Protein AF-A0A2V6T7E0-F1 (afdb_monomer_lite)

Sequence (128 aa):
ETTQMRRYHERWLETSGGRTLLGLSGIPATRFRGVVRFLEEFADGRDADMTERPAELPLPNFIRYCADDLKTLYFEGHLAMKPAAGGEEIARWFWGETGAGRLLRRVRDRLDASEDPRWKAAAFGIAR

pLDDT: mean 96.18, std 3.06, range [72.25, 98.69]

Structure (mmCIF, N/CA/C/O backbone):
data_AF-A0A2V6T7E0-F1
#
_entry.id   AF-A0A2V6T7E0-F1
#
loop_
_atom_site.group_PDB
_atom_site.id
_atom_site.type_symbol
_atom_site.label_atom_id
_atom_site.label_alt_id
_atom_site.label_comp_id
_atom_site.label_asym_id
_atom_site.label_entity_id
_atom_site.label_seq_id
_atom_site.pdbx_PDB_ins_code
_atom_site.Cartn_x
_atom_site.Cartn_y
_atom_site.Cartn_z
_atom_site.occupancy
_atom_site.B_iso_or_equiv
_atom_site.auth_seq_id
_atom_site.auth_comp_id
_atom_site.auth_asym_id
_atom_site.auth_atom_id
_atom_site.pdbx_PDB_model_num
ATOM 1 N N . GLU A 1 1 ? -14.836 -1.938 -2.356 1.00 91.38 1 GLU A N 1
ATOM 2 C CA . GLU A 1 1 ? -13.896 -2.061 -1.224 1.00 91.38 1 GLU A CA 1
ATOM 3 C C . GLU A 1 1 ? -13.152 -0.747 -0.937 1.00 91.38 1 GLU A C 1
ATOM 5 O O . GLU A 1 1 ? -13.549 -0.053 -0.012 1.00 91.38 1 GLU A O 1
ATOM 10 N N . THR A 1 2 ? -12.196 -0.299 -1.763 1.00 95.25 2 THR A N 1
ATOM 11 C CA . THR A 1 2 ? -11.346 0.889 -1.481 1.00 95.25 2 THR A CA 1
ATOM 12 C C . THR A 1 2 ? -12.104 2.182 -1.142 1.00 95.25 2 THR A C 1
ATOM 14 O O . THR A 1 2 ? -11.723 2.898 -0.222 1.00 95.25 2 THR A O 1
ATOM 17 N N . THR A 1 3 ? -13.217 2.487 -1.822 1.00 96.19 3 THR A N 1
ATOM 18 C CA . THR A 1 3 ? -14.045 3.669 -1.495 1.00 96.19 3 THR A CA 1
ATOM 19 C C . THR A 1 3 ? -14.638 3.613 -0.085 1.00 96.19 3 THR A C 1
ATOM 21 O O . THR A 1 3 ? -14.799 4.655 0.546 1.00 96.19 3 THR A O 1
ATOM 24 N N . GLN A 1 4 ? -14.962 2.417 0.409 1.00 96.38 4 GLN A N 1
ATOM 25 C CA . GLN A 1 4 ? -15.443 2.220 1.772 1.00 96.38 4 GLN A CA 1
ATOM 26 C C . GLN A 1 4 ? -14.292 2.384 2.769 1.00 96.38 4 GLN A C 1
ATOM 28 O O . GLN A 1 4 ? -14.443 3.143 3.722 1.00 96.38 4 GLN A O 1
ATOM 33 N N . MET A 1 5 ? -13.129 1.777 2.504 1.00 97.62 5 MET A N 1
ATOM 34 C CA . MET A 1 5 ? -11.950 1.939 3.366 1.00 97.62 5 MET A CA 1
ATOM 35 C C . MET A 1 5 ? -11.509 3.396 3.488 1.00 97.62 5 MET A C 1
ATOM 37 O O . MET A 1 5 ? -11.175 3.828 4.582 1.00 97.62 5 MET A O 1
ATOM 41 N N . ARG A 1 6 ? -11.629 4.195 2.420 1.00 96.94 6 ARG A N 1
ATOM 42 C CA . ARG A 1 6 ? -11.420 5.650 2.489 1.00 96.94 6 ARG A CA 1
ATOM 43 C C . ARG A 1 6 ? -12.314 6.332 3.528 1.00 96.94 6 ARG A C 1
ATOM 45 O O . ARG A 1 6 ? -11.838 7.176 4.269 1.00 96.94 6 ARG A O 1
ATOM 52 N N . ARG A 1 7 ? -13.597 5.964 3.613 1.00 97.19 7 ARG A N 1
ATOM 53 C CA . ARG A 1 7 ? -14.512 6.552 4.611 1.00 97.19 7 ARG A CA 1
ATOM 54 C C . ARG A 1 7 ? -14.126 6.167 6.036 1.00 97.19 7 ARG A C 1
ATOM 56 O O . ARG A 1 7 ? -14.314 6.953 6.954 1.00 97.19 7 ARG A O 1
ATOM 63 N N . TYR A 1 8 ? -13.615 4.955 6.234 1.00 97.81 8 TYR A N 1
ATOM 64 C CA . TYR A 1 8 ? -13.113 4.547 7.542 1.00 97.81 8 TYR A CA 1
ATOM 65 C C . TYR A 1 8 ? -11.777 5.208 7.880 1.00 97.81 8 TYR A C 1
ATOM 67 O O . TYR A 1 8 ? -11.577 5.591 9.023 1.00 97.81 8 TYR A O 1
ATOM 75 N N . HIS A 1 9 ? -10.907 5.424 6.894 1.00 97.50 9 HIS A N 1
ATOM 76 C CA . HIS A 1 9 ? -9.689 6.220 7.056 1.00 97.50 9 HIS A CA 1
ATOM 77 C C . HIS A 1 9 ? -9.998 7.671 7.454 1.00 97.50 9 HIS A C 1
ATOM 79 O O . HIS A 1 9 ? -9.373 8.209 8.358 1.00 97.50 9 HIS A O 1
ATOM 85 N N . GLU A 1 10 ? -11.032 8.281 6.875 1.00 97.06 10 GLU A N 1
ATOM 86 C CA . GLU A 1 10 ? -11.498 9.612 7.294 1.00 97.06 10 GLU A CA 1
ATOM 87 C C . GLU A 1 10 ? -11.894 9.629 8.783 1.00 97.06 10 GLU A C 1
ATOM 89 O O . GLU A 1 10 ? -11.462 10.509 9.524 1.00 97.06 10 GLU A O 1
ATOM 94 N N . ARG A 1 11 ? -12.606 8.599 9.260 1.00 97.25 11 ARG A N 1
ATOM 95 C CA . ARG A 1 11 ? -12.916 8.438 10.696 1.00 97.25 11 ARG A CA 1
ATOM 96 C C . ARG A 1 11 ? -11.675 8.179 11.546 1.00 97.25 11 ARG A C 1
ATOM 98 O O . ARG A 1 11 ? -11.595 8.650 12.677 1.00 97.25 11 ARG A O 1
ATOM 105 N N . TRP A 1 12 ? -10.702 7.433 11.021 1.00 97.00 12 TRP A N 1
ATOM 106 C CA . TRP A 1 12 ? -9.420 7.249 11.695 1.00 97.00 12 TRP A CA 1
ATOM 107 C C . TRP A 1 12 ? -8.778 8.606 11.981 1.00 97.00 12 TRP A C 1
ATOM 109 O O . TRP A 1 12 ? -8.454 8.867 13.135 1.00 97.00 12 TRP A O 1
ATOM 119 N N . LEU A 1 13 ? -8.696 9.494 10.983 1.00 97.12 13 LEU A N 1
ATOM 120 C CA . LEU A 1 13 ? -8.125 10.836 11.143 1.00 97.12 13 LEU A CA 1
ATOM 121 C C . LEU A 1 13 ? -8.831 11.651 12.237 1.00 97.12 13 LEU A C 1
ATOM 123 O O . LEU A 1 13 ? -8.162 12.331 13.014 1.00 97.12 13 LEU A O 1
ATOM 127 N N . GLU A 1 14 ? -10.159 11.559 12.338 1.00 96.44 14 GLU A N 1
ATOM 128 C CA . GLU A 1 14 ? -10.934 12.220 13.400 1.00 96.44 14 GLU A CA 1
ATOM 129 C C . GLU A 1 14 ? -10.528 11.716 14.795 1.00 96.44 14 GLU A C 1
ATOM 131 O O . GLU A 1 14 ? -10.347 12.504 15.722 1.00 96.44 14 GLU A O 1
ATOM 136 N N . THR A 1 15 ? -10.332 10.403 14.943 1.00 94.00 15 THR A N 1
ATOM 137 C CA . THR A 1 15 ? -10.001 9.768 16.234 1.00 94.00 15 THR A CA 1
ATOM 138 C C . THR A 1 15 ? -8.509 9.779 16.579 1.00 94.00 15 THR A C 1
ATOM 140 O O . THR A 1 15 ? -8.144 9.678 17.750 1.00 94.00 15 THR A O 1
ATOM 143 N N . SER A 1 16 ? -7.627 9.927 15.587 1.00 94.50 16 SER A N 1
ATOM 144 C CA . SER A 1 16 ? -6.170 9.872 15.754 1.00 94.50 16 SER A CA 1
ATOM 145 C C . SER A 1 16 ? -5.519 11.249 15.946 1.00 94.50 16 SER A C 1
ATOM 147 O O . SER A 1 16 ? -4.295 11.326 16.125 1.00 94.50 16 SER A O 1
ATOM 149 N N . GLY A 1 17 ? -6.311 12.330 15.919 1.00 94.69 17 GLY A N 1
ATOM 150 C CA . GLY A 1 17 ? -5.817 13.710 15.918 1.00 94.69 17 GLY A CA 1
ATOM 151 C C . GLY A 1 17 ? -5.159 14.093 14.589 1.00 94.69 17 GLY A C 1
ATOM 152 O O . GLY A 1 17 ? -4.162 14.809 14.581 1.00 94.69 17 GLY A O 1
ATOM 153 N N . GLY A 1 18 ? -5.657 13.547 13.476 1.00 95.12 18 GLY A N 1
ATOM 154 C CA . GLY A 1 18 ? -5.131 13.764 12.127 1.00 95.12 18 GLY A CA 1
ATOM 155 C C . GLY A 1 18 ? -3.847 12.995 11.803 1.00 95.12 18 GLY A C 1
ATOM 156 O O . GLY A 1 18 ? -3.288 13.176 10.724 1.00 95.12 18 GLY A O 1
ATOM 157 N N . ARG A 1 19 ? -3.358 12.135 12.706 1.00 96.25 19 ARG A N 1
ATOM 158 C CA . ARG A 1 19 ? -2.143 11.341 12.475 1.00 96.25 19 ARG A CA 1
ATOM 159 C C . ARG A 1 19 ? -2.421 10.187 11.518 1.00 96.25 19 ARG A C 1
ATOM 161 O O . ARG A 1 19 ? -3.391 9.448 11.688 1.00 96.25 19 ARG A O 1
ATOM 168 N N . THR A 1 20 ? -1.532 10.019 10.549 1.00 97.31 20 THR A N 1
ATOM 169 C CA . THR A 1 20 ? -1.633 9.008 9.496 1.00 97.31 20 THR A CA 1
ATOM 170 C C . THR A 1 20 ? -0.247 8.650 8.977 1.00 97.31 20 THR A C 1
ATOM 172 O O . THR A 1 20 ? 0.627 9.515 8.904 1.00 97.31 20 THR A O 1
ATOM 175 N N . LEU A 1 21 ? -0.046 7.385 8.610 1.00 96.31 21 LEU A N 1
ATOM 176 C CA . LEU A 1 21 ? 1.135 6.936 7.863 1.00 96.31 21 LEU A CA 1
ATOM 177 C C . LEU A 1 21 ? 0.945 7.048 6.339 1.00 96.31 21 LEU A C 1
ATOM 179 O O . LEU A 1 21 ? 1.885 6.814 5.585 1.00 96.31 21 LEU A O 1
ATOM 183 N N . LEU A 1 22 ? -0.267 7.381 5.882 1.00 96.12 22 LEU A N 1
ATOM 184 C CA . LEU A 1 22 ? -0.592 7.568 4.469 1.00 96.12 22 LEU A CA 1
ATOM 185 C C . LEU A 1 22 ? 0.056 8.854 3.958 1.00 96.12 22 LEU A C 1
ATOM 187 O O . LEU A 1 22 ? -0.107 9.910 4.571 1.00 96.12 22 LEU A O 1
ATOM 191 N N . GLY A 1 23 ? 0.712 8.771 2.802 1.00 96.19 23 GLY A N 1
ATOM 192 C CA . GLY A 1 23 ? 1.226 9.929 2.072 1.00 96.19 23 GLY A CA 1
ATOM 193 C C . GLY A 1 23 ? 2.538 9.697 1.326 1.00 96.19 23 GLY A C 1
ATOM 194 O O . GLY A 1 23 ? 3.051 10.642 0.731 1.00 96.19 23 GLY A O 1
ATOM 195 N N . LEU A 1 24 ? 3.091 8.480 1.324 1.00 96.12 24 LEU A N 1
ATOM 196 C CA . LEU A 1 24 ? 4.383 8.191 0.690 1.00 96.12 24 LEU A CA 1
ATOM 197 C C . LEU A 1 24 ? 4.368 8.431 -0.824 1.00 96.12 24 LEU A C 1
ATOM 199 O O . LEU A 1 24 ? 5.359 8.888 -1.386 1.00 96.12 24 LEU A O 1
ATOM 203 N N . SER A 1 25 ? 3.251 8.133 -1.489 1.00 96.81 25 SER A N 1
ATOM 204 C CA . SER A 1 25 ? 3.074 8.367 -2.927 1.00 96.81 25 SER A CA 1
ATOM 205 C C . SER A 1 25 ? 2.787 9.832 -3.270 1.00 96.81 25 SER A C 1
ATOM 207 O O . SER A 1 25 ? 2.819 10.197 -4.442 1.00 96.81 25 SER A O 1
ATOM 209 N N . GLY A 1 26 ? 2.449 10.664 -2.277 1.00 96.62 26 GLY A N 1
ATOM 210 C CA . GLY A 1 26 ? 1.937 12.021 -2.482 1.00 96.62 26 GLY A CA 1
ATOM 211 C C . GLY A 1 26 ? 0.512 12.084 -3.053 1.00 96.62 26 GLY A C 1
ATOM 212 O O . GLY A 1 26 ? -0.024 13.176 -3.245 1.00 96.62 26 GLY A O 1
ATOM 213 N N . ILE A 1 27 ? -0.135 10.942 -3.311 1.00 97.12 27 ILE A N 1
ATOM 214 C CA . ILE A 1 27 ? -1.498 10.894 -3.844 1.00 97.12 27 ILE A CA 1
ATOM 215 C C . ILE A 1 27 ? -2.497 11.013 -2.682 1.00 97.12 27 ILE A C 1
ATOM 217 O O . ILE A 1 27 ? -2.420 10.250 -1.720 1.00 97.12 27 ILE A O 1
ATOM 221 N N . PRO A 1 28 ? -3.490 11.919 -2.746 1.00 95.50 28 PRO A N 1
ATOM 222 C CA . PRO A 1 28 ? -4.509 12.006 -1.706 1.00 95.50 28 PRO A CA 1
ATOM 223 C C . PRO A 1 28 ? -5.430 10.777 -1.719 1.00 95.50 28 PRO A C 1
ATOM 225 O O . PRO A 1 28 ? -5.799 10.274 -2.784 1.00 95.50 28 PRO A O 1
ATOM 228 N N . ALA A 1 29 ? -5.900 10.347 -0.541 1.00 95.19 29 ALA A N 1
ATOM 229 C CA . ALA A 1 29 ? -6.791 9.187 -0.375 1.00 95.19 29 ALA A CA 1
ATOM 230 C C . ALA A 1 29 ? -8.064 9.244 -1.253 1.00 95.19 29 ALA A C 1
ATOM 232 O O . ALA A 1 29 ? -8.602 8.216 -1.672 1.00 95.19 29 ALA A O 1
ATOM 233 N N . THR A 1 30 ? -8.531 10.448 -1.604 1.00 95.12 30 THR A N 1
ATOM 234 C CA . THR A 1 30 ? -9.659 10.679 -2.525 1.00 95.12 30 THR A CA 1
ATOM 235 C C . THR A 1 30 ? -9.413 10.152 -3.943 1.00 95.12 30 THR A C 1
ATOM 237 O O . THR A 1 30 ? -10.371 9.824 -4.644 1.00 95.12 30 THR A O 1
ATOM 240 N N . ARG A 1 31 ? -8.148 10.000 -4.361 1.00 96.06 31 ARG A N 1
ATOM 241 C CA . ARG A 1 31 ? -7.736 9.530 -5.694 1.00 96.06 31 ARG A CA 1
ATOM 242 C C . ARG A 1 31 ? -7.313 8.058 -5.736 1.00 96.06 31 ARG A C 1
ATOM 244 O O . ARG A 1 31 ? -6.926 7.571 -6.795 1.00 96.06 31 ARG A O 1
ATOM 251 N N . PHE A 1 32 ? -7.457 7.296 -4.650 1.00 96.25 32 PHE A N 1
ATOM 252 C CA . PHE A 1 32 ? -6.940 5.916 -4.576 1.00 96.25 32 PHE A CA 1
ATOM 253 C C . PHE A 1 32 ? -7.611 4.915 -5.515 1.00 96.25 32 PHE A C 1
ATOM 255 O O . PHE A 1 32 ? -7.060 3.850 -5.772 1.00 96.25 32 PHE A O 1
ATOM 262 N N . ARG A 1 33 ? -8.770 5.244 -6.090 1.00 95.94 33 ARG A N 1
ATOM 263 C CA . ARG A 1 33 ? -9.315 4.448 -7.202 1.00 95.94 33 ARG A CA 1
ATOM 264 C C . ARG A 1 33 ? -8.370 4.442 -8.408 1.00 95.94 33 A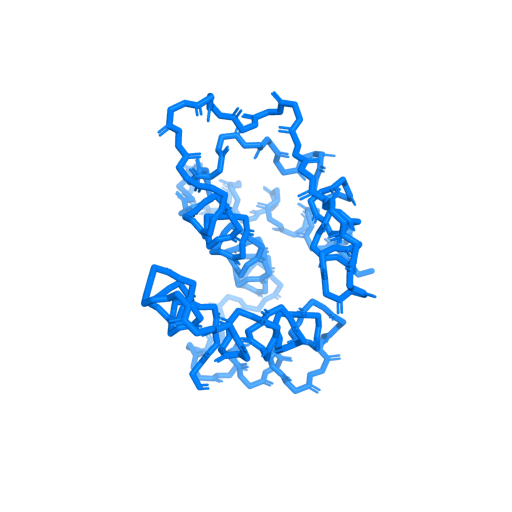RG A C 1
ATOM 266 O O . ARG A 1 33 ? -8.245 3.412 -9.058 1.00 95.94 33 ARG A O 1
ATOM 273 N N . GLY A 1 34 ? -7.707 5.567 -8.680 1.00 97.00 34 GLY A N 1
ATOM 274 C CA . GLY A 1 34 ? -6.678 5.672 -9.714 1.00 97.00 34 GLY A CA 1
ATOM 275 C C . GLY A 1 34 ? -5.441 4.847 -9.374 1.00 97.00 34 GLY A C 1
ATOM 276 O O . GLY A 1 34 ? -4.943 4.145 -10.240 1.00 97.00 34 GLY A O 1
ATOM 277 N N . VAL A 1 35 ? -5.022 4.844 -8.103 1.00 98.19 35 VAL A N 1
ATOM 278 C CA . VAL A 1 35 ? -3.903 4.012 -7.622 1.00 98.19 35 VAL A CA 1
ATOM 279 C C . VAL A 1 35 ? -4.202 2.523 -7.782 1.00 98.19 35 VAL A C 1
ATOM 281 O O . VAL A 1 35 ? -3.373 1.787 -8.301 1.00 98.19 35 VAL A O 1
ATOM 284 N N . VAL A 1 36 ? -5.399 2.074 -7.387 1.00 98.38 36 VAL A N 1
ATOM 285 C CA . VAL A 1 36 ? -5.820 0.674 -7.578 1.00 98.38 36 VAL A CA 1
ATOM 286 C C . VAL A 1 36 ? -5.780 0.306 -9.054 1.00 98.38 36 VAL A C 1
ATOM 288 O O . VAL A 1 36 ? -5.172 -0.701 -9.396 1.00 98.38 36 VAL A O 1
ATOM 291 N N . ARG A 1 37 ? -6.352 1.149 -9.922 1.00 98.19 37 ARG A N 1
ATOM 292 C CA . ARG A 1 37 ? -6.315 0.921 -11.365 1.00 98.19 37 ARG A CA 1
ATOM 29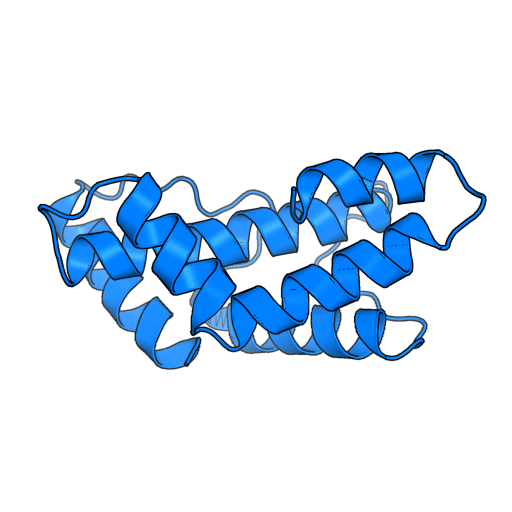3 C C . ARG A 1 37 ? -4.874 0.828 -11.863 1.00 98.19 37 ARG A C 1
ATOM 295 O O . ARG A 1 37 ? -4.533 -0.161 -12.483 1.00 98.19 37 ARG A O 1
ATOM 302 N N . PHE A 1 38 ? -4.022 1.800 -11.555 1.00 98.50 38 PHE A N 1
ATOM 303 C CA . PHE A 1 38 ? -2.606 1.786 -11.935 1.00 98.50 38 PHE A CA 1
ATOM 304 C C . PHE A 1 38 ? -1.907 0.473 -11.539 1.00 98.50 38 PHE A C 1
ATOM 306 O O . PHE A 1 38 ? -1.247 -0.153 -12.368 1.00 98.50 38 PHE A O 1
ATOM 313 N N . LEU A 1 39 ? -2.107 0.013 -10.301 1.00 98.50 39 LEU A N 1
ATOM 314 C CA . LEU A 1 39 ? -1.540 -1.243 -9.813 1.00 98.50 39 LEU A CA 1
ATOM 315 C C . LEU A 1 39 ? -2.129 -2.475 -10.522 1.00 98.50 39 LEU A C 1
ATOM 317 O O . LEU A 1 39 ? -1.398 -3.436 -10.756 1.00 98.50 39 LEU A O 1
ATOM 321 N N . GLU A 1 40 ? -3.417 -2.464 -10.881 1.00 98.56 40 GLU A N 1
ATOM 322 C CA . GLU A 1 40 ? -4.050 -3.512 -11.699 1.00 98.56 40 GLU A CA 1
ATOM 323 C C . GLU A 1 40 ? -3.449 -3.554 -13.106 1.00 98.56 40 GLU A C 1
ATOM 325 O O . GLU A 1 40 ? -3.042 -4.620 -13.561 1.00 98.56 40 GLU A O 1
ATOM 330 N N . GLU A 1 41 ? -3.331 -2.403 -13.775 1.00 98.50 41 GLU A N 1
ATOM 331 C CA . GLU A 1 41 ? -2.754 -2.312 -15.120 1.00 98.50 41 GLU A CA 1
ATOM 332 C C . GLU A 1 41 ? -1.301 -2.792 -15.127 1.00 98.50 41 GLU A C 1
ATOM 334 O O . GLU A 1 41 ? -0.916 -3.584 -15.992 1.00 98.50 41 GLU A O 1
ATOM 339 N N . PHE A 1 42 ? -0.525 -2.386 -14.117 1.00 98.25 42 PHE A N 1
ATOM 340 C CA . PHE A 1 42 ? 0.816 -2.900 -13.893 1.00 98.25 42 PHE A CA 1
ATOM 341 C C . PHE A 1 42 ? 0.788 -4.423 -13.732 1.00 98.25 42 PHE A C 1
ATOM 343 O O . PHE A 1 42 ? 1.409 -5.126 -14.522 1.00 98.25 42 PHE A O 1
ATOM 350 N N . ALA A 1 43 ? 0.030 -4.951 -12.766 1.00 98.06 43 ALA A N 1
ATOM 351 C CA . ALA A 1 43 ? -0.057 -6.386 -12.489 1.00 98.06 43 ALA A CA 1
ATOM 352 C C . ALA A 1 43 ? -0.577 -7.228 -13.672 1.00 98.06 43 ALA A C 1
ATOM 354 O O . ALA A 1 43 ? -0.358 -8.439 -13.691 1.00 98.06 43 ALA A O 1
ATOM 355 N N . ASP A 1 44 ? -1.269 -6.621 -14.638 1.00 97.56 44 ASP A N 1
ATOM 356 C CA . ASP A 1 44 ? -1.761 -7.258 -15.866 1.00 97.56 44 ASP A CA 1
ATOM 357 C C . ASP A 1 44 ? -0.720 -7.337 -16.990 1.00 97.56 44 ASP A C 1
ATOM 359 O O . ASP A 1 44 ? -1.014 -7.888 -18.049 1.00 97.56 44 ASP A O 1
ATOM 363 N N . GLY A 1 45 ? 0.478 -6.779 -16.821 1.00 95.69 45 GLY A N 1
ATOM 364 C CA . GLY A 1 45 ? 1.479 -6.810 -17.885 1.00 95.69 45 GLY A CA 1
ATOM 365 C C . GLY A 1 45 ? 1.728 -5.483 -18.582 1.00 95.69 45 GLY A C 1
ATOM 366 O O . GLY A 1 45 ? 2.692 -5.387 -19.342 1.00 95.69 45 GLY A O 1
ATOM 367 N N . ARG A 1 46 ? 0.897 -4.468 -18.336 1.00 95.81 46 ARG A N 1
ATOM 368 C CA . ARG A 1 46 ? 0.906 -3.232 -19.124 1.00 95.81 46 ARG A CA 1
ATOM 369 C C . ARG A 1 46 ? 2.060 -2.318 -18.717 1.00 95.81 46 ARG A C 1
ATOM 371 O O . ARG A 1 46 ? 2.574 -2.401 -17.597 1.00 95.81 46 ARG A O 1
ATOM 378 N N . ASP A 1 47 ? 2.453 -1.452 -19.647 1.00 90.12 47 ASP A N 1
ATOM 379 C CA . ASP A 1 47 ? 3.384 -0.352 -19.390 1.00 90.12 47 ASP A CA 1
ATOM 380 C C . ASP A 1 47 ? 2.619 0.788 -18.706 1.00 90.12 47 ASP A C 1
ATOM 382 O O . ASP A 1 47 ? 2.138 1.729 -19.336 1.00 90.12 47 ASP A O 1
ATOM 386 N N . ALA A 1 48 ? 2.351 0.584 -17.417 1.00 93.56 48 ALA A N 1
ATOM 387 C CA . ALA A 1 48 ? 1.552 1.479 -16.598 1.00 93.56 48 ALA A CA 1
ATOM 388 C C . ALA A 1 48 ? 2.454 2.466 -15.851 1.00 93.56 48 ALA A C 1
ATOM 390 O O . ALA A 1 48 ? 3.454 2.075 -15.248 1.00 93.56 48 ALA A O 1
ATOM 391 N N . ASP A 1 49 ? 2.039 3.728 -15.824 1.00 95.25 49 ASP A N 1
ATOM 392 C CA . ASP A 1 49 ? 2.661 4.799 -15.051 1.00 95.25 49 ASP A CA 1
ATOM 393 C C . ASP A 1 49 ? 1.590 5.809 -14.611 1.00 95.25 49 ASP A C 1
ATOM 395 O O . ASP A 1 49 ? 0.456 5.784 -15.098 1.00 95.25 49 ASP A O 1
ATOM 399 N N . MET A 1 50 ? 1.935 6.702 -13.688 1.00 94.62 50 MET A N 1
ATOM 400 C CA . MET A 1 50 ? 1.061 7.779 -13.231 1.00 94.62 50 MET A CA 1
ATOM 401 C C . MET A 1 50 ? 1.720 9.132 -13.466 1.00 94.62 50 MET A C 1
ATOM 403 O O . MET A 1 50 ? 2.894 9.321 -13.163 1.00 94.62 50 MET A O 1
ATOM 407 N N . THR A 1 51 ? 0.943 10.108 -13.935 1.00 93.81 51 THR A N 1
ATOM 408 C CA . THR A 1 51 ? 1.409 11.496 -14.103 1.00 93.81 51 THR A CA 1
ATOM 409 C C . THR A 1 51 ? 1.863 12.117 -12.778 1.00 93.81 51 THR A C 1
ATOM 411 O O . THR A 1 51 ? 2.676 13.032 -12.763 1.00 93.81 51 THR A O 1
ATOM 414 N N . GLU A 1 52 ? 1.342 11.617 -11.659 1.00 94.44 52 GLU A N 1
ATOM 415 C CA . GLU A 1 52 ? 1.700 12.027 -10.306 1.00 94.44 52 GLU A CA 1
ATOM 416 C C . GLU A 1 52 ? 3.085 11.537 -9.860 1.00 94.44 52 GLU A C 1
ATOM 418 O O . GLU A 1 52 ? 3.609 12.054 -8.873 1.00 94.44 52 GLU A O 1
ATOM 423 N N . ARG A 1 53 ? 3.689 10.560 -10.552 1.00 97.00 53 ARG A N 1
ATOM 424 C CA . ARG A 1 53 ? 5.035 10.084 -10.227 1.00 97.00 53 ARG A CA 1
ATOM 425 C C . ARG A 1 53 ? 6.063 11.168 -10.588 1.00 97.00 53 ARG A C 1
ATOM 427 O O . ARG A 1 53 ? 6.137 11.553 -11.756 1.00 97.00 53 ARG A O 1
ATOM 434 N N . PRO A 1 54 ? 6.915 11.617 -9.647 1.00 95.38 54 PRO A N 1
ATOM 435 C CA . PRO A 1 54 ? 8.045 12.482 -9.979 1.00 95.38 54 PRO A CA 1
ATOM 436 C C . PRO A 1 54 ? 8.957 11.814 -11.016 1.00 95.38 54 PRO A C 1
ATOM 438 O O . PRO A 1 54 ? 9.253 10.620 -10.908 1.00 95.38 54 PRO A O 1
ATOM 441 N N . ALA A 1 55 ? 9.408 12.565 -12.022 1.00 93.31 55 ALA A N 1
ATOM 442 C CA . ALA A 1 55 ? 10.150 12.009 -13.155 1.00 93.31 55 ALA A CA 1
ATOM 443 C C . ALA A 1 55 ? 11.445 11.300 -12.715 1.00 93.31 55 ALA A C 1
ATOM 445 O O . ALA A 1 55 ? 11.801 10.251 -13.254 1.00 93.31 55 ALA A O 1
ATOM 446 N N . GLU A 1 56 ? 12.104 11.847 -11.698 1.00 95.50 56 GLU A N 1
ATOM 447 C CA . GLU A 1 56 ? 13.327 11.350 -11.077 1.00 95.50 56 GLU A CA 1
ATOM 448 C C . GLU A 1 56 ? 13.120 10.126 -10.174 1.00 95.50 56 GLU A C 1
ATOM 450 O O . GLU A 1 56 ? 14.090 9.440 -9.846 1.00 95.50 56 GLU A O 1
ATOM 455 N N . LEU A 1 57 ? 11.881 9.830 -9.764 1.00 96.00 57 LEU A N 1
ATOM 456 C CA . LEU A 1 57 ? 11.579 8.705 -8.887 1.00 96.00 57 LEU A CA 1
ATOM 457 C C . LEU A 1 57 ? 11.412 7.422 -9.713 1.00 96.00 57 LEU A C 1
ATOM 459 O O . LEU A 1 5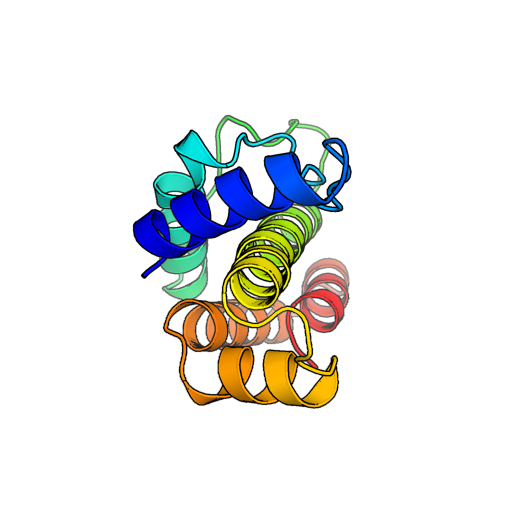7 ? 10.445 7.324 -10.468 1.00 96.00 57 LEU A O 1
ATOM 463 N N . PRO A 1 58 ? 12.265 6.394 -9.546 1.00 96.19 58 PRO A N 1
ATOM 464 C CA . PRO A 1 58 ? 12.132 5.152 -10.302 1.00 96.19 58 PRO A CA 1
ATOM 465 C C . PRO A 1 58 ? 10.757 4.498 -10.116 1.00 96.19 58 PRO A C 1
ATOM 467 O O . PRO A 1 58 ? 10.273 4.375 -8.988 1.00 96.19 58 PRO A O 1
ATOM 470 N N . LEU A 1 59 ? 10.163 4.016 -11.211 1.00 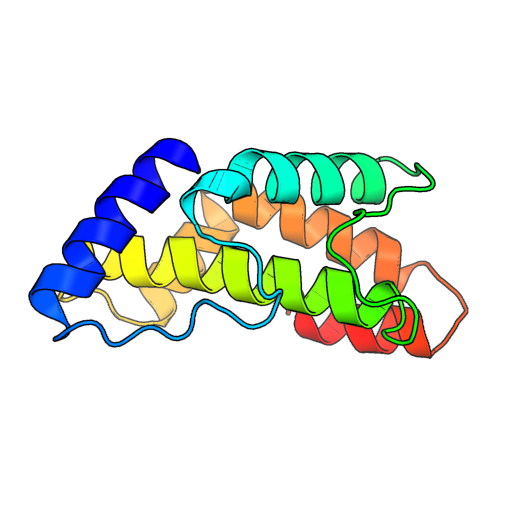97.06 59 LEU A N 1
ATOM 471 C CA . LEU A 1 59 ? 8.835 3.392 -11.211 1.00 97.06 59 LEU A CA 1
ATOM 472 C C . LEU A 1 59 ? 8.666 2.280 -10.150 1.00 97.06 59 LEU A C 1
ATOM 474 O O . LEU A 1 59 ? 7.669 2.327 -9.428 1.00 97.06 59 LEU A O 1
ATOM 478 N N . PRO A 1 60 ? 9.622 1.347 -9.938 1.00 96.88 60 PRO A N 1
ATOM 479 C CA . PRO A 1 60 ? 9.486 0.325 -8.893 1.00 96.88 60 PRO A CA 1
ATOM 480 C C . PRO A 1 60 ? 9.331 0.908 -7.481 1.00 96.88 60 PRO A C 1
ATOM 482 O O . PRO A 1 60 ? 8.560 0.392 -6.671 1.00 96.88 60 PRO A O 1
ATOM 485 N N . ASN A 1 61 ? 10.014 2.020 -7.189 1.00 96.75 61 ASN A N 1
ATOM 486 C CA . ASN A 1 61 ? 9.901 2.698 -5.898 1.00 96.75 61 ASN A CA 1
ATOM 487 C C . ASN A 1 61 ? 8.538 3.374 -5.750 1.00 96.75 61 ASN A C 1
ATOM 489 O O . ASN A 1 61 ? 7.930 3.298 -4.685 1.00 96.75 61 ASN A O 1
ATOM 493 N N . PHE A 1 62 ? 8.037 3.994 -6.818 1.00 97.94 62 PHE A N 1
ATOM 494 C CA . PHE A 1 62 ? 6.719 4.618 -6.804 1.00 97.94 62 PHE A CA 1
ATOM 495 C C . PHE A 1 62 ? 5.586 3.595 -6.643 1.00 97.94 62 PHE A C 1
ATOM 497 O O . PHE A 1 62 ? 4.664 3.817 -5.859 1.00 97.94 62 PHE A O 1
ATOM 504 N N . ILE A 1 63 ? 5.689 2.435 -7.303 1.00 98.19 63 ILE A N 1
ATOM 505 C CA . ILE A 1 63 ? 4.775 1.299 -7.102 1.00 98.19 63 ILE A CA 1
ATOM 506 C C . ILE A 1 63 ? 4.785 0.863 -5.638 1.00 98.19 63 ILE A C 1
ATOM 508 O O . ILE A 1 63 ? 3.723 0.659 -5.048 1.00 98.19 63 ILE A O 1
ATOM 512 N N . ARG A 1 64 ? 5.973 0.768 -5.026 1.00 97.69 64 ARG A N 1
ATOM 513 C CA . ARG A 1 64 ? 6.095 0.449 -3.602 1.00 97.69 64 ARG A CA 1
ATOM 514 C C . ARG A 1 64 ? 5.409 1.486 -2.719 1.00 97.69 64 ARG A C 1
ATOM 516 O O . ARG A 1 64 ? 4.661 1.094 -1.833 1.00 97.69 64 ARG A O 1
ATOM 523 N N . TYR A 1 65 ? 5.593 2.779 -2.978 1.00 97.81 65 TYR A N 1
ATOM 524 C CA . TYR A 1 65 ? 4.913 3.834 -2.220 1.00 97.81 65 TYR A CA 1
ATOM 525 C C . TYR A 1 65 ? 3.394 3.756 -2.349 1.00 97.81 65 TYR A C 1
ATOM 527 O O . TYR A 1 65 ? 2.695 3.836 -1.345 1.00 97.81 65 TYR A O 1
ATOM 535 N N . CYS A 1 66 ? 2.886 3.515 -3.558 1.00 98.38 66 CYS A N 1
ATOM 536 C CA . CYS A 1 66 ? 1.461 3.293 -3.793 1.00 98.38 66 CYS A CA 1
ATOM 537 C C . CYS A 1 66 ? 0.929 2.076 -3.021 1.00 98.38 66 CYS A C 1
ATOM 539 O O . CYS A 1 66 ? -0.165 2.123 -2.460 1.00 98.38 66 CYS A O 1
ATOM 541 N N . ALA A 1 67 ? 1.695 0.984 -2.974 1.00 98.31 67 ALA A N 1
ATOM 542 C CA . ALA A 1 67 ? 1.330 -0.210 -2.221 1.00 98.31 67 ALA A CA 1
ATOM 543 C C . ALA A 1 67 ? 1.369 0.017 -0.702 1.00 98.31 67 ALA A C 1
ATOM 545 O O . ALA A 1 67 ? 0.472 -0.449 0.001 1.00 98.31 67 ALA A O 1
ATOM 546 N N . ASP A 1 68 ? 2.379 0.726 -0.192 1.00 98.31 68 ASP A N 1
ATOM 547 C CA . ASP A 1 68 ? 2.498 1.095 1.222 1.00 98.31 68 ASP A CA 1
ATOM 548 C C . ASP A 1 68 ? 1.326 1.981 1.657 1.00 98.31 68 ASP A C 1
ATOM 550 O O . ASP A 1 68 ? 0.654 1.681 2.642 1.00 98.31 68 ASP A O 1
ATOM 554 N N . ASP A 1 69 ? 0.993 2.985 0.856 1.00 98.38 69 ASP A N 1
ATOM 555 C CA . ASP A 1 69 ? -0.157 3.850 1.081 1.00 98.38 69 ASP A CA 1
ATOM 556 C C . ASP A 1 69 ? -1.491 3.088 1.022 1.00 98.38 69 ASP A C 1
ATOM 558 O O . ASP A 1 69 ? -2.375 3.313 1.853 1.00 98.38 69 ASP A O 1
ATOM 562 N N . LEU A 1 70 ? -1.649 2.149 0.080 1.00 98.44 70 LEU A N 1
ATOM 563 C CA . LEU A 1 70 ? -2.845 1.306 -0.006 1.00 98.44 70 LEU A CA 1
ATOM 564 C C . LEU A 1 70 ? -2.986 0.401 1.224 1.00 98.44 70 LEU A C 1
ATOM 566 O O . LEU A 1 70 ? -4.091 0.277 1.754 1.00 98.44 70 LEU A O 1
ATOM 570 N N . LYS A 1 71 ? -1.888 -0.193 1.711 1.00 98.44 71 LYS A N 1
ATOM 571 C CA . LYS A 1 71 ? -1.882 -0.946 2.976 1.00 98.44 71 LYS A CA 1
ATOM 572 C C . LYS A 1 71 ? -2.305 -0.042 4.129 1.00 98.44 71 LYS A C 1
ATOM 574 O O . LYS A 1 71 ? -3.215 -0.408 4.867 1.00 98.44 71 LYS A O 1
ATOM 579 N N . THR A 1 72 ? -1.724 1.151 4.241 1.00 98.31 72 THR A N 1
ATOM 580 C CA . THR A 1 72 ? -2.067 2.098 5.306 1.00 98.31 72 THR A CA 1
ATOM 581 C C . THR A 1 72 ? -3.543 2.479 5.288 1.00 98.31 72 THR A C 1
ATOM 583 O O . THR A 1 72 ? -4.197 2.382 6.323 1.00 98.31 72 THR A O 1
ATOM 586 N N . LEU A 1 73 ? -4.102 2.811 4.117 1.00 98.44 73 LEU A N 1
ATOM 587 C CA . LEU A 1 73 ? -5.528 3.124 3.974 1.00 98.44 73 LEU A CA 1
ATOM 588 C C . LEU A 1 73 ? -6.410 2.006 4.549 1.00 98.44 73 LEU A C 1
ATOM 590 O O . LEU A 1 73 ? -7.400 2.270 5.233 1.00 98.44 73 LEU A O 1
ATOM 594 N N . TYR A 1 74 ? -6.057 0.751 4.261 1.00 98.50 74 TYR A N 1
ATOM 595 C CA . TYR A 1 74 ? -6.811 -0.404 4.733 1.00 98.50 74 TYR A CA 1
ATOM 596 C C . TYR A 1 74 ? -6.610 -0.655 6.227 1.00 98.50 74 TYR A C 1
ATOM 598 O O . TYR A 1 74 ? -7.583 -0.931 6.920 1.00 98.50 74 TYR A O 1
ATOM 606 N N . PHE A 1 75 ? -5.381 -0.553 6.729 1.00 98.06 75 PHE A N 1
ATOM 607 C CA . PHE A 1 75 ? -5.047 -0.857 8.120 1.00 98.06 75 PHE A CA 1
ATOM 608 C C . PHE A 1 75 ? -5.616 0.191 9.077 1.00 98.06 75 PHE A C 1
ATOM 610 O O . PHE A 1 75 ? -6.288 -0.157 10.045 1.00 98.06 75 PHE A O 1
ATOM 617 N N . GLU A 1 76 ? -5.415 1.474 8.782 1.00 98.00 76 GLU A N 1
ATOM 618 C CA . GLU A 1 76 ? -5.976 2.574 9.570 1.00 98.00 76 GLU A CA 1
ATOM 619 C C . GLU A 1 76 ? -7.507 2.600 9.470 1.00 98.00 76 GLU A C 1
ATOM 621 O O . GLU A 1 76 ? -8.199 2.765 10.475 1.00 98.00 76 GLU A O 1
ATOM 626 N N . GLY A 1 77 ? -8.063 2.328 8.282 1.00 97.88 77 GLY A N 1
ATOM 627 C CA . GLY A 1 77 ? -9.504 2.153 8.126 1.00 97.88 77 GLY A CA 1
ATOM 628 C C . GLY A 1 77 ? -10.050 0.973 8.945 1.00 97.88 77 GLY A C 1
ATOM 629 O O . GLY A 1 77 ? -11.108 1.087 9.559 1.00 97.88 77 GLY A O 1
ATOM 630 N N . HIS A 1 78 ? -9.324 -0.144 9.018 1.00 97.81 78 HIS A N 1
ATOM 631 C CA . HIS A 1 78 ? -9.721 -1.283 9.844 1.00 97.81 78 HIS A CA 1
ATOM 632 C C . HIS A 1 78 ? -9.680 -0.939 11.337 1.00 97.81 78 HIS A C 1
ATOM 634 O O . HIS A 1 78 ? -10.605 -1.290 12.066 1.00 97.81 78 HIS A O 1
ATOM 640 N N . LEU A 1 79 ? -8.670 -0.195 11.794 1.00 97.19 79 LEU A N 1
ATOM 641 C CA . LEU A 1 79 ? -8.598 0.284 13.178 1.00 97.19 79 LEU A CA 1
ATOM 642 C C . LEU A 1 79 ? -9.754 1.228 13.527 1.00 97.19 79 LEU A C 1
ATOM 644 O O . LEU A 1 79 ? -10.290 1.143 14.627 1.00 97.19 79 LEU A O 1
ATOM 648 N N . ALA A 1 80 ? -10.211 2.068 12.595 1.00 96.94 80 ALA A N 1
ATOM 649 C CA . ALA A 1 80 ? -11.414 2.875 12.815 1.00 96.94 80 ALA A CA 1
ATOM 650 C C . ALA A 1 80 ? -12.696 2.030 12.932 1.00 96.94 80 ALA A C 1
ATOM 652 O O . ALA A 1 80 ? -13.635 2.423 13.624 1.00 96.94 80 ALA A O 1
ATOM 653 N N . MET A 1 81 ? -12.763 0.878 12.257 1.00 95.12 81 MET A N 1
ATOM 654 C CA . MET A 1 81 ? -13.883 -0.065 12.383 1.00 95.12 81 MET A CA 1
ATOM 655 C C . MET A 1 81 ? -13.812 -0.873 13.680 1.00 95.12 81 MET A C 1
ATOM 657 O O . MET A 1 81 ? -14.835 -1.099 14.326 1.00 95.12 81 MET A O 1
ATOM 661 N N . LYS A 1 82 ? -12.609 -1.328 14.040 1.00 96.25 82 LYS A N 1
ATOM 662 C CA . LYS A 1 82 ? -12.337 -2.206 15.176 1.00 96.25 82 LYS A CA 1
ATOM 663 C C . LYS A 1 82 ? -11.088 -1.713 15.927 1.00 96.25 82 LYS A C 1
ATOM 665 O O . LYS A 1 82 ? -10.003 -2.257 15.728 1.00 96.25 82 LYS A O 1
ATOM 670 N N . PRO A 1 83 ? -11.230 -0.734 16.841 1.00 94.12 83 PRO A N 1
ATOM 671 C CA . PRO A 1 83 ? -10.088 -0.114 17.527 1.00 94.12 83 PRO A CA 1
ATOM 672 C C . PRO A 1 83 ? -9.234 -1.068 18.370 1.00 94.12 83 PRO A C 1
ATOM 674 O O . PRO A 1 83 ? -8.071 -0.785 18.633 1.00 94.12 83 PRO A O 1
ATOM 677 N N . ALA A 1 84 ? -9.803 -2.199 18.796 1.00 95.56 84 ALA A N 1
ATOM 678 C 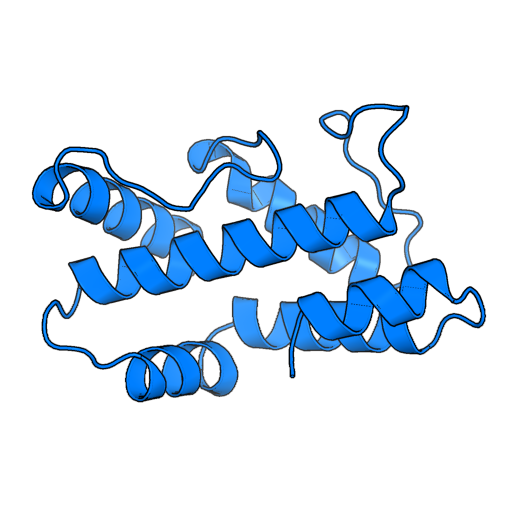CA . ALA A 1 84 ? -9.110 -3.221 19.580 1.00 95.56 84 ALA A CA 1
ATOM 679 C C . ALA A 1 84 ? -8.397 -4.290 18.723 1.00 95.56 84 ALA A C 1
ATOM 681 O O . ALA A 1 84 ? -7.846 -5.237 19.281 1.00 95.56 84 ALA A O 1
ATOM 682 N N . ALA A 1 85 ? -8.442 -4.191 17.388 1.00 96.00 85 ALA A N 1
ATOM 683 C CA . ALA A 1 85 ? -7.804 -5.164 16.503 1.00 96.00 85 ALA A CA 1
ATOM 684 C C . ALA A 1 85 ? -6.272 -5.121 16.643 1.00 96.00 85 ALA A C 1
ATOM 686 O O . ALA A 1 85 ? -5.652 -4.060 16.567 1.00 96.00 85 ALA A O 1
ATOM 687 N N . GLY A 1 86 ? -5.655 -6.290 16.820 1.00 96.44 86 GLY A N 1
ATOM 688 C CA . GLY A 1 86 ? -4.198 -6.428 16.824 1.00 96.44 86 GLY A CA 1
ATOM 689 C C . GLY A 1 86 ? -3.613 -6.449 15.408 1.00 96.44 86 GLY A C 1
ATOM 690 O O . GLY A 1 86 ? -4.290 -6.811 14.448 1.00 96.44 86 GLY A O 1
ATOM 691 N N . GLY A 1 87 ? -2.322 -6.130 15.270 1.00 94.75 87 GLY A N 1
ATOM 692 C CA . GLY A 1 87 ? -1.657 -6.067 13.959 1.00 94.75 87 GLY A CA 1
ATOM 693 C C . GLY A 1 87 ? -1.723 -7.371 13.151 1.00 94.75 87 GLY A C 1
ATOM 694 O O . GLY A 1 87 ? -1.926 -7.330 11.940 1.00 94.75 87 GLY A O 1
ATOM 695 N N . GLU A 1 88 ? -1.616 -8.530 13.809 1.00 96.19 88 GLU A N 1
ATOM 696 C CA . GLU A 1 88 ? -1.733 -9.836 13.144 1.00 96.19 88 GLU A CA 1
ATOM 697 C C . GLU A 1 88 ? -3.148 -10.087 12.605 1.00 96.19 88 GLU A C 1
ATOM 699 O O . GLU A 1 88 ? -3.310 -10.607 11.503 1.00 96.19 88 GLU A O 1
ATOM 704 N N . GLU A 1 89 ? -4.178 -9.685 13.354 1.00 97.62 89 GLU A N 1
ATOM 705 C CA . GLU A 1 89 ? -5.571 -9.808 12.925 1.00 97.62 89 GLU A CA 1
ATOM 706 C C . GLU A 1 89 ? -5.821 -8.980 11.662 1.00 97.62 89 GLU A C 1
ATOM 708 O O . GLU A 1 89 ? -6.335 -9.501 10.671 1.00 97.62 89 GLU A O 1
ATOM 713 N N . ILE A 1 90 ? -5.391 -7.715 11.674 1.00 97.88 90 ILE A N 1
ATOM 714 C CA . ILE A 1 90 ? -5.550 -6.802 10.537 1.00 97.88 90 ILE A CA 1
ATOM 715 C C . ILE A 1 90 ? -4.794 -7.336 9.321 1.00 97.88 90 ILE A C 1
ATOM 717 O O . ILE A 1 90 ? -5.334 -7.344 8.216 1.00 97.88 90 ILE A O 1
ATOM 721 N N . ALA A 1 91 ? -3.564 -7.824 9.510 1.00 97.38 91 ALA A N 1
ATOM 722 C CA . ALA A 1 91 ? -2.778 -8.405 8.429 1.00 97.38 91 ALA A CA 1
ATOM 723 C C . ALA A 1 91 ? -3.452 -9.656 7.847 1.00 97.38 91 ALA A C 1
ATOM 725 O O . ALA A 1 91 ? -3.543 -9.787 6.626 1.00 97.38 91 ALA A O 1
ATOM 726 N N . ARG A 1 92 ? -3.967 -10.553 8.697 1.00 97.69 92 ARG A N 1
ATOM 727 C CA . ARG A 1 92 ? -4.678 -11.762 8.262 1.00 97.69 92 ARG A CA 1
ATOM 728 C C . ARG A 1 92 ? -5.919 -11.415 7.446 1.00 97.69 92 ARG A C 1
ATOM 730 O O . ARG A 1 92 ? -6.099 -11.979 6.371 1.00 97.69 92 ARG A O 1
ATOM 737 N N . TRP A 1 93 ? -6.717 -10.456 7.911 1.00 97.94 93 TRP A N 1
ATOM 738 C CA . TRP A 1 93 ? -7.874 -9.945 7.177 1.00 97.94 93 TRP A CA 1
ATOM 739 C C . TRP A 1 93 ? -7.460 -9.320 5.839 1.00 97.94 93 TRP A C 1
ATOM 741 O O . TRP A 1 93 ? -7.966 -9.702 4.783 1.00 97.94 93 TRP A O 1
ATOM 751 N N . PHE A 1 94 ? -6.492 -8.398 5.856 1.00 98.44 94 PHE A N 1
ATOM 752 C CA . PHE A 1 94 ? -6.055 -7.690 4.656 1.00 98.44 94 PHE A CA 1
ATOM 753 C C . PHE A 1 94 ? -5.571 -8.667 3.583 1.00 98.44 94 PHE A C 1
ATOM 755 O O . PHE A 1 94 ? -6.046 -8.635 2.447 1.00 98.44 94 PHE A O 1
ATOM 762 N N . TRP A 1 95 ? -4.664 -9.576 3.941 1.00 97.94 95 TRP A N 1
ATOM 763 C CA . TRP A 1 95 ? -4.092 -10.524 2.992 1.00 97.94 95 TRP A CA 1
ATOM 764 C C . TRP A 1 95 ? -5.037 -11.680 2.651 1.00 97.94 95 TRP A C 1
ATOM 766 O O . TRP A 1 95 ? -4.950 -12.210 1.545 1.00 97.94 95 TRP A O 1
ATOM 776 N N . GLY A 1 96 ? -5.917 -12.104 3.555 1.00 97.62 96 GLY A N 1
ATOM 777 C CA . GLY A 1 96 ? -6.812 -13.244 3.338 1.00 97.62 96 GLY A CA 1
ATOM 778 C C . GLY A 1 96 ? -8.076 -12.887 2.563 1.00 97.62 96 GLY A C 1
ATOM 779 O O . GLY A 1 96 ? -8.506 -13.641 1.692 1.00 97.62 96 GLY A O 1
ATOM 780 N N . GLU A 1 97 ? -8.653 -11.722 2.842 1.00 97.75 97 GLU A N 1
ATOM 781 C CA . GLU A 1 97 ? -10.052 -11.454 2.501 1.00 97.75 97 GLU A CA 1
ATOM 782 C C . GLU A 1 97 ? -10.198 -10.334 1.464 1.00 97.75 97 GLU A C 1
ATOM 784 O O . GLU A 1 97 ? -11.085 -10.389 0.605 1.00 97.75 97 GLU A O 1
ATOM 789 N N . THR A 1 98 ? -9.288 -9.356 1.458 1.00 98.50 9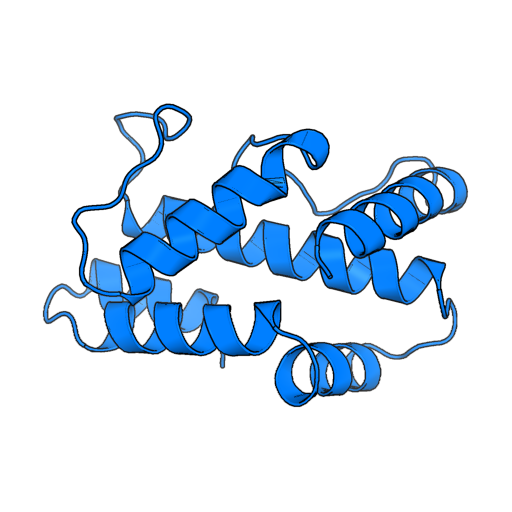8 THR A N 1
ATOM 790 C CA . THR A 1 98 ? -9.470 -8.145 0.645 1.00 98.50 98 THR A CA 1
ATOM 791 C C . THR A 1 98 ? -9.052 -8.310 -0.816 1.00 98.50 98 THR A C 1
ATOM 793 O O . THR A 1 98 ? -8.135 -9.066 -1.168 1.00 98.50 98 THR A O 1
ATOM 796 N N . GLY A 1 99 ? -9.716 -7.560 -1.697 1.00 98.44 99 GLY A N 1
ATOM 797 C CA . GLY A 1 99 ? -9.298 -7.402 -3.090 1.00 98.44 99 GLY A CA 1
ATOM 798 C C . GLY A 1 99 ? -7.942 -6.707 -3.206 1.00 98.44 99 GLY A C 1
ATOM 799 O O . GLY A 1 99 ? -7.106 -7.138 -4.000 1.00 98.44 99 GLY A O 1
ATOM 800 N N . ALA A 1 100 ? -7.687 -5.699 -2.367 1.00 98.38 100 ALA A N 1
ATOM 801 C CA . ALA A 1 100 ? -6.398 -5.006 -2.315 1.00 98.38 100 ALA A CA 1
ATOM 802 C C . ALA A 1 100 ? -5.229 -5.945 -1.969 1.00 98.38 100 ALA A C 1
ATOM 804 O O . ALA A 1 100 ? -4.202 -5.917 -2.645 1.00 98.38 100 ALA A O 1
ATOM 805 N N . GLY A 1 101 ? -5.391 -6.830 -0.982 1.00 98.50 101 GLY A N 1
ATOM 806 C CA . GLY A 1 101 ? -4.373 -7.820 -0.624 1.00 98.50 101 GLY A CA 1
ATOM 807 C C . GLY A 1 101 ? -4.071 -8.794 -1.768 1.00 98.50 101 GLY A C 1
ATOM 808 O O . GLY A 1 101 ? -2.907 -9.093 -2.043 1.00 98.50 101 GLY A O 1
ATOM 809 N N . ARG A 1 102 ? -5.102 -9.247 -2.500 1.00 98.56 102 ARG A N 1
ATOM 810 C CA . ARG A 1 102 ? -4.917 -10.068 -3.714 1.00 98.56 102 ARG A CA 1
ATOM 811 C C . ARG A 1 102 ? -4.185 -9.307 -4.820 1.00 98.56 102 ARG A C 1
ATOM 813 O O . ARG A 1 102 ? -3.292 -9.877 -5.442 1.00 98.56 102 ARG A O 1
ATOM 820 N N . LEU A 1 103 ? -4.529 -8.040 -5.043 1.00 98.69 103 LEU A N 1
ATOM 821 C CA . LEU A 1 103 ? -3.860 -7.187 -6.025 1.00 98.69 103 LEU A CA 1
ATOM 822 C C . LEU A 1 103 ? -2.375 -7.003 -5.691 1.00 98.69 103 LEU A C 1
ATOM 824 O O . LEU A 1 103 ? -1.528 -7.214 -6.554 1.00 98.69 103 LEU A O 1
ATOM 828 N N . LEU A 1 104 ? -2.045 -6.674 -4.441 1.00 98.69 104 LEU A N 1
ATOM 829 C CA . LEU A 1 104 ? -0.656 -6.453 -4.038 1.00 98.69 104 LEU A CA 1
ATOM 830 C C . LEU A 1 104 ? 0.209 -7.713 -4.170 1.00 98.69 104 LEU A C 1
ATOM 832 O O . LEU A 1 104 ? 1.376 -7.597 -4.533 1.00 98.69 104 LEU A O 1
ATOM 836 N N . ARG A 1 105 ? -0.349 -8.916 -3.978 1.00 98.50 105 ARG A N 1
ATOM 837 C CA . ARG A 1 105 ? 0.375 -10.157 -4.307 1.00 98.50 105 ARG A CA 1
ATOM 838 C C . ARG A 1 105 ? 0.720 -10.246 -5.791 1.00 98.50 105 ARG A C 1
ATOM 840 O O . ARG A 1 105 ? 1.871 -10.489 -6.121 1.00 98.50 105 ARG A O 1
ATOM 847 N N . ARG A 1 106 ? -0.228 -9.945 -6.681 1.00 98.50 106 ARG A N 1
ATOM 848 C CA . ARG A 1 106 ? 0.030 -9.942 -8.131 1.00 98.50 106 ARG A CA 1
ATOM 849 C C . ARG A 1 106 ? 1.064 -8.889 -8.547 1.00 98.50 106 ARG A C 1
ATOM 851 O O . ARG A 1 106 ? 1.898 -9.149 -9.408 1.00 98.50 106 ARG A O 1
ATOM 858 N N . VAL A 1 107 ? 1.030 -7.707 -7.927 1.00 98.56 107 VAL A N 1
ATOM 859 C CA . VAL A 1 107 ? 2.051 -6.662 -8.126 1.00 98.56 107 VAL A CA 1
ATOM 860 C C . VAL A 1 107 ? 3.428 -7.169 -7.686 1.00 98.56 107 VAL A C 1
ATOM 862 O O . VAL A 1 107 ? 4.398 -7.009 -8.426 1.00 98.56 107 VAL A O 1
ATOM 865 N N . ARG A 1 108 ? 3.512 -7.814 -6.512 1.00 98.19 108 ARG A N 1
ATOM 866 C CA . ARG A 1 108 ? 4.742 -8.441 -6.006 1.00 98.19 108 ARG A CA 1
ATOM 867 C C . ARG A 1 108 ? 5.272 -9.488 -6.981 1.00 98.19 108 ARG A C 1
ATOM 869 O O . ARG A 1 108 ? 6.445 -9.430 -7.322 1.00 98.19 108 ARG A O 1
ATOM 876 N N . ASP A 1 109 ? 4.417 -10.400 -7.444 1.00 97.81 109 ASP A N 1
ATOM 877 C CA . ASP A 1 109 ? 4.782 -11.463 -8.391 1.00 97.81 109 ASP A CA 1
ATOM 878 C C . ASP A 1 109 ? 5.389 -10.885 -9.676 1.00 97.81 109 ASP A C 1
ATOM 880 O O . ASP A 1 109 ? 6.424 -11.353 -10.143 1.00 97.81 109 ASP A O 1
ATOM 884 N N . ARG A 1 110 ? 4.795 -9.815 -10.220 1.00 96.44 110 ARG A N 1
ATOM 885 C CA . ARG A 1 110 ? 5.326 -9.144 -11.414 1.00 96.44 110 ARG A CA 1
ATOM 886 C C . ARG A 1 110 ? 6.684 -8.484 -11.177 1.00 96.44 110 ARG A C 1
ATOM 888 O O . ARG A 1 110 ? 7.539 -8.551 -12.054 1.00 96.44 110 ARG A O 1
ATOM 895 N N . LEU A 1 111 ? 6.869 -7.810 -10.041 1.00 96.81 111 LEU A N 1
ATOM 896 C CA . LEU A 1 111 ? 8.149 -7.182 -9.696 1.00 96.81 111 LEU A CA 1
ATOM 897 C C . LEU A 1 111 ? 9.253 -8.232 -9.508 1.00 96.81 111 LEU A C 1
ATOM 899 O O . LEU A 1 111 ? 10.370 -8.032 -9.975 1.00 96.81 111 LEU A O 1
ATOM 903 N N . ASP A 1 112 ? 8.921 -9.345 -8.855 1.00 96.50 112 ASP A N 1
ATOM 904 C CA . ASP A 1 112 ? 9.839 -10.447 -8.553 1.00 96.50 112 ASP A CA 1
ATOM 905 C C . ASP A 1 112 ? 10.273 -11.224 -9.809 1.00 96.50 112 ASP A C 1
ATOM 907 O O . ASP A 1 112 ? 11.411 -11.679 -9.904 1.00 96.50 112 ASP A O 1
ATOM 911 N N . ALA A 1 113 ? 9.396 -11.301 -10.816 1.00 95.81 113 ALA A N 1
ATOM 912 C CA . ALA A 1 113 ? 9.680 -11.931 -12.106 1.00 95.81 113 ALA A CA 1
ATOM 913 C C . ALA A 1 113 ? 10.649 -11.134 -13.008 1.00 95.81 113 ALA A C 1
ATOM 915 O O . ALA A 1 113 ? 11.047 -11.630 -14.061 1.00 95.81 113 ALA A O 1
ATOM 916 N N . SER A 1 114 ? 11.007 -9.898 -12.646 1.00 93.69 114 SER A N 1
ATOM 917 C CA . SER A 1 114 ? 11.965 -9.084 -13.403 1.00 93.69 114 SER A CA 1
ATOM 918 C C . SER A 1 114 ? 13.402 -9.473 -13.072 1.00 93.69 114 SER A C 1
ATOM 920 O O . SER A 1 114 ? 13.735 -9.630 -11.905 1.00 93.69 114 SER A O 1
ATOM 922 N N . GLU A 1 115 ? 14.291 -9.531 -14.063 1.00 93.88 115 GLU A N 1
ATOM 923 C CA . GLU A 1 115 ? 15.727 -9.759 -13.834 1.00 93.88 115 GLU A CA 1
ATOM 924 C C . GLU A 1 115 ? 16.464 -8.520 -13.292 1.00 93.88 115 GLU A C 1
ATOM 926 O O . GLU A 1 115 ? 17.577 -8.640 -12.780 1.00 93.88 115 GLU A O 1
ATOM 931 N N . ASP A 1 116 ? 15.857 -7.328 -13.352 1.00 94.06 116 ASP A N 1
ATOM 932 C CA . ASP A 1 116 ? 16.454 -6.108 -12.800 1.00 94.06 116 ASP A CA 1
ATOM 933 C C . ASP A 1 116 ? 16.398 -6.130 -11.254 1.00 94.06 116 ASP A C 1
ATOM 935 O O . ASP A 1 116 ? 15.303 -6.128 -10.671 1.00 94.06 116 ASP A O 1
ATOM 939 N N . PRO A 1 117 ? 17.551 -6.075 -10.552 1.00 93.12 117 PRO A N 1
ATOM 940 C CA . PRO A 1 117 ? 17.601 -6.090 -9.090 1.00 93.12 117 PRO A CA 1
ATOM 941 C C . PRO A 1 117 ? 16.766 -4.996 -8.415 1.00 93.12 117 PRO A C 1
ATOM 943 O O . PRO A 1 117 ? 16.290 -5.193 -7.297 1.00 93.12 117 PRO A O 1
ATOM 946 N N . ARG A 1 118 ? 16.557 -3.847 -9.070 1.00 91.56 118 ARG A N 1
ATOM 947 C CA . ARG A 1 118 ? 15.737 -2.745 -8.535 1.00 91.56 118 ARG A CA 1
ATOM 948 C C . ARG A 1 118 ? 14.263 -3.135 -8.431 1.00 91.56 118 ARG A C 1
ATOM 950 O O . ARG A 1 118 ? 13.581 -2.709 -7.501 1.00 91.56 118 ARG A O 1
ATOM 957 N N . TRP A 1 119 ? 13.783 -3.956 -9.361 1.00 95.19 119 TRP A N 1
ATOM 958 C CA . TRP A 1 119 ? 12.407 -4.448 -9.380 1.00 95.19 119 TRP A CA 1
ATOM 959 C C . TRP A 1 119 ? 12.210 -5.522 -8.312 1.00 95.19 119 TRP A C 1
ATOM 961 O O . TRP A 1 119 ? 11.297 -5.397 -7.495 1.00 95.19 119 TRP A O 1
ATOM 971 N N . LYS A 1 120 ? 13.136 -6.488 -8.215 1.00 94.12 120 LYS A N 1
ATOM 972 C CA . LYS A 1 120 ? 13.132 -7.489 -7.133 1.00 94.12 120 LYS A CA 1
ATOM 973 C C . LYS A 1 120 ? 13.204 -6.838 -5.749 1.00 94.12 120 LYS A C 1
ATOM 975 O O . LYS A 1 120 ? 12.456 -7.208 -4.850 1.00 94.12 120 LYS A O 1
ATOM 980 N N . ALA A 1 121 ? 14.042 -5.812 -5.575 1.00 92.38 121 ALA A N 1
ATOM 981 C CA . ALA A 1 121 ? 14.137 -5.071 -4.315 1.00 92.38 121 ALA A CA 1
ATOM 982 C C . ALA A 1 121 ? 12.797 -4.432 -3.907 1.00 92.38 121 ALA A C 1
ATOM 984 O O . ALA A 1 121 ? 12.410 -4.494 -2.739 1.00 92.38 121 ALA A O 1
ATOM 985 N N . ALA A 1 122 ? 12.062 -3.858 -4.864 1.00 94.12 122 ALA A N 1
ATOM 986 C CA . ALA A 1 122 ? 10.736 -3.308 -4.604 1.00 94.12 122 ALA A CA 1
ATOM 987 C C . ALA A 1 122 ? 9.720 -4.398 -4.222 1.00 94.12 122 ALA A C 1
ATOM 989 O O . ALA A 1 122 ? 8.901 -4.156 -3.333 1.00 94.12 122 ALA A O 1
ATOM 990 N N . ALA A 1 123 ? 9.805 -5.597 -4.817 1.00 94.75 123 ALA A N 1
ATOM 991 C CA . ALA A 1 123 ? 8.913 -6.726 -4.537 1.00 94.75 123 ALA A CA 1
ATOM 992 C C . ALA A 1 123 ? 8.858 -7.076 -3.037 1.00 94.75 123 ALA A C 1
ATOM 994 O O . ALA A 1 123 ? 7.763 -7.195 -2.482 1.00 94.75 123 ALA A O 1
ATOM 995 N N . PHE A 1 124 ? 10.011 -7.132 -2.355 1.00 90.00 124 PHE A N 1
ATOM 996 C CA . PHE A 1 124 ? 10.094 -7.406 -0.909 1.00 90.00 124 PHE A CA 1
ATOM 997 C C . PHE A 1 124 ? 9.308 -6.409 -0.043 1.00 90.00 124 PHE A C 1
ATOM 999 O O . PHE A 1 124 ? 8.849 -6.754 1.048 1.00 90.00 124 PHE A O 1
ATOM 1006 N N . GLY A 1 125 ? 9.154 -5.167 -0.511 1.00 89.25 125 GLY A N 1
ATOM 1007 C CA . GLY A 1 125 ? 8.393 -4.127 0.181 1.00 89.25 125 GLY A CA 1
ATOM 1008 C C . GLY A 1 125 ? 6.876 -4.228 -0.012 1.00 89.25 125 GLY A C 1
ATOM 1009 O O . GLY A 1 125 ? 6.122 -3.659 0.778 1.00 89.25 125 GLY A O 1
ATOM 1010 N N . ILE A 1 126 ? 6.403 -4.954 -1.030 1.00 94.25 126 ILE A N 1
ATOM 1011 C CA . ILE A 1 126 ? 4.972 -5.042 -1.350 1.00 94.25 126 ILE A CA 1
ATOM 1012 C C . ILE A 1 126 ? 4.264 -6.014 -0.407 1.00 94.25 126 ILE A C 1
ATOM 1014 O O . ILE A 1 126 ? 3.375 -5.603 0.344 1.00 94.25 126 ILE A O 1
ATOM 1018 N N . ALA A 1 127 ? 4.677 -7.282 -0.438 1.00 84.75 127 ALA A N 1
ATOM 1019 C CA . ALA A 1 127 ? 4.091 -8.391 0.307 1.00 84.75 127 ALA A CA 1
ATOM 1020 C C . ALA A 1 127 ? 5.197 -9.388 0.694 1.00 84.75 127 ALA A C 1
ATOM 1022 O O . ALA A 1 127 ? 6.060 -9.681 -0.135 1.00 84.75 127 ALA A O 1
ATOM 1023 N N . ARG A 1 128 ? 5.157 -9.885 1.936 1.00 72.25 128 ARG A N 1
ATOM 1024 C CA . ARG A 1 128 ? 6.064 -10.909 2.478 1.00 72.25 128 ARG A CA 1
ATOM 1025 C C . ARG A 1 128 ? 5.342 -12.240 2.614 1.00 72.25 128 ARG A C 1
ATOM 1027 O O . ARG A 1 128 ? 4.136 -12.197 2.945 1.00 72.25 128 ARG A O 1
#

Secondary structure (DSSP, 8-state):
-HHHHHHHHHHHHHHHTS--S--TT---GGGHHHHHHHHHHHHTT-----TTS-TTS-HHHHHHHHHHHHHHHHHHHHHHH-TT--HHHHHHHHHHH-HHHHHHHHHHHHHHT-SSHHHHHHHHHH--

Foldseek 3Di:
DLVLLLVLLVLLCVVVVNDFPAQLLVDDSVCLVVLLVQLQCLLVPHPGDDPSHDPPDDPLVSNLNSLVNSLRSQQSSVCSVPVPDDPVRSVCCLCPPDPSNVSLLSSLVSLCPDPDVSSPVSSVSRDD

Radius of gyration: 14.42 Å; chains: 1; bounding box: 33×27×39 Å